Protein AF-A0A151B1W9-F1 (afdb_monomer_lite)

Secondary structure (DSSP, 8-state):
-HHHHHHHHHHHHHHHHHHHHHHHHTS-HHHHHHHHHH--SS---SS-TT-TTGGG--GGG-

Radius of gyration: 16.22 Å; chains: 1; bounding box: 30×15×48 Å

InterPro domains:
  IPR029063 S-adenosyl-L-methionine-dependent methyltransferase superfamily [SSF53335] (3-55)

Structure (mmCIF, N/CA/C/O backbone):
data_AF-A0A151B1W9-F1
#
_entry.id   AF-A0A151B1W9-F1
#
loop_
_atom_site.group_PDB
_atom_site.id
_atom_site.type_symbol
_atom_site.label_atom_id
_atom_site.label_alt_id
_atom_site.label_comp_id
_atom_site.label_asym_id
_atom_site.label_entity_id
_atom_site.label_seq_id
_atom_site.pdbx_PDB_ins_code
_atom_site.Cartn_x
_atom_site.Cartn_y
_atom_site.Cartn_z
_atom_site.occupancy
_atom_site.B_iso_or_equiv
_atom_site.auth_seq_id
_atom_site.auth_comp_id
_atom_site.auth_asym_id
_atom_site.auth_atom_id
_atom_site.pdbx_PDB_model_num
ATOM 1 N N . MET A 1 1 ? -18.437 0.111 28.494 1.00 62.62 1 MET A N 1
ATOM 2 C CA . MET A 1 1 ? -18.911 -1.192 27.962 1.00 62.62 1 MET A CA 1
ATOM 3 C C . MET A 1 1 ? -18.760 -1.316 26.439 1.00 62.62 1 MET A C 1
ATOM 5 O O . MET A 1 1 ? -17.662 -1.631 26.008 1.00 62.62 1 MET A O 1
ATOM 9 N N . ALA A 1 2 ? -19.763 -1.038 25.588 1.00 69.81 2 ALA A N 1
ATOM 10 C CA . ALA A 1 2 ? -19.655 -1.308 24.133 1.00 69.81 2 ALA A CA 1
ATOM 11 C C . ALA A 1 2 ? -18.583 -0.467 23.396 1.00 69.81 2 ALA A C 1
ATOM 13 O O . ALA A 1 2 ? -17.893 -0.950 22.495 1.00 69.81 2 ALA A O 1
ATOM 14 N N . ARG A 1 3 ? -18.406 0.793 23.811 1.00 71.31 3 ARG A N 1
ATOM 15 C CA . ARG A 1 3 ? -17.427 1.721 23.219 1.00 71.31 3 ARG A CA 1
ATOM 16 C C . ARG A 1 3 ? -15.980 1.351 23.570 1.00 71.31 3 ARG A C 1
ATOM 18 O O . ARG A 1 3 ? -15.115 1.432 22.712 1.00 71.31 3 ARG A O 1
ATOM 25 N N . GLU A 1 4 ? -15.731 0.856 24.783 1.00 80.44 4 GLU A N 1
ATOM 26 C CA . GLU A 1 4 ? -14.405 0.362 25.196 1.00 80.44 4 GLU A CA 1
ATOM 27 C C . GLU A 1 4 ? -14.004 -0.907 24.448 1.00 80.44 4 GLU A C 1
ATOM 29 O O . GLU A 1 4 ? -12.875 -1.000 23.976 1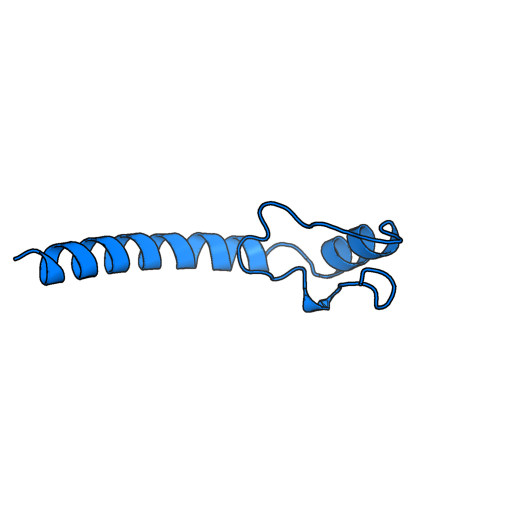.00 80.44 4 GLU A O 1
ATOM 34 N N . LEU A 1 5 ? -14.929 -1.859 24.275 1.00 85.94 5 LEU A N 1
ATOM 35 C CA . LEU A 1 5 ? -14.668 -3.065 23.486 1.00 85.94 5 LEU A CA 1
ATOM 36 C C . LEU A 1 5 ? -14.301 -2.709 22.036 1.00 85.94 5 LEU A C 1
ATOM 38 O O . LEU A 1 5 ? -13.359 -3.269 21.480 1.00 85.94 5 LEU A O 1
ATOM 42 N N . THR A 1 6 ? -14.998 -1.728 21.457 1.00 87.44 6 THR A N 1
ATOM 43 C CA . THR A 1 6 ? -14.708 -1.214 20.111 1.00 87.44 6 THR A CA 1
ATOM 44 C C . THR A 1 6 ? -13.289 -0.648 20.019 1.00 87.44 6 THR A C 1
ATOM 46 O O . THR A 1 6 ? -12.554 -0.979 19.090 1.00 87.44 6 THR A O 1
ATOM 49 N N . GLU A 1 7 ? -12.866 0.161 20.992 1.00 89.62 7 GLU A N 1
ATOM 50 C CA . GLU A 1 7 ? -11.518 0.741 21.002 1.00 89.62 7 GLU A CA 1
ATOM 51 C C . GLU A 1 7 ? -10.419 -0.303 21.253 1.00 89.62 7 GLU A C 1
ATOM 53 O O . GLU A 1 7 ? -9.359 -0.246 20.629 1.00 89.62 7 GLU A O 1
ATOM 58 N N . ILE A 1 8 ? -10.672 -1.316 22.090 1.00 88.88 8 ILE A N 1
ATOM 59 C CA . ILE A 1 8 ? -9.745 -2.442 22.293 1.00 88.88 8 ILE A CA 1
ATOM 60 C C . ILE A 1 8 ? -9.549 -3.225 20.989 1.00 88.88 8 ILE A C 1
ATOM 62 O O . ILE A 1 8 ? -8.409 -3.516 20.609 1.00 88.88 8 ILE A O 1
ATOM 66 N N . ILE A 1 9 ? -10.642 -3.539 20.286 1.00 86.94 9 ILE A N 1
ATOM 67 C CA . ILE A 1 9 ? -10.598 -4.260 19.009 1.00 86.94 9 ILE A CA 1
ATOM 68 C C . ILE A 1 9 ? -9.834 -3.439 17.967 1.00 86.94 9 ILE A C 1
ATOM 70 O O . ILE A 1 9 ? -8.891 -3.957 17.366 1.00 86.94 9 ILE A O 1
ATOM 74 N N . LYS A 1 10 ? -10.158 -2.149 17.815 1.00 87.44 10 LYS A N 1
ATOM 75 C CA . LYS A 1 10 ? -9.440 -1.238 16.909 1.00 87.44 10 LYS A CA 1
ATOM 76 C C . LYS A 1 10 ? -7.951 -1.181 17.222 1.00 87.44 10 LYS A C 1
ATOM 78 O O . LYS A 1 10 ? -7.131 -1.308 16.321 1.00 87.44 10 LYS A O 1
ATOM 83 N N . LYS A 1 11 ? -7.575 -1.042 18.497 1.00 89.44 11 LYS A N 1
ATOM 84 C CA . LYS A 1 11 ? -6.166 -0.957 18.903 1.00 89.44 11 LYS A CA 1
ATOM 85 C C . LYS A 1 11 ? -5.400 -2.236 18.575 1.00 89.44 11 LYS A C 1
ATOM 87 O O . LYS A 1 11 ? -4.248 -2.159 18.157 1.00 89.44 11 LYS A O 1
ATOM 92 N N . ARG A 1 12 ? -6.017 -3.410 18.740 1.00 85.56 12 ARG A N 1
ATOM 93 C CA . ARG A 1 12 ? -5.407 -4.688 18.345 1.00 85.56 12 ARG A CA 1
ATOM 94 C C . ARG A 1 12 ? -5.227 -4.768 16.830 1.00 85.56 12 ARG A C 1
ATOM 96 O O . ARG A 1 12 ? -4.137 -5.109 16.385 1.00 85.56 12 ARG A O 1
ATOM 103 N N . TYR A 1 13 ? -6.252 -4.390 16.071 1.00 85.25 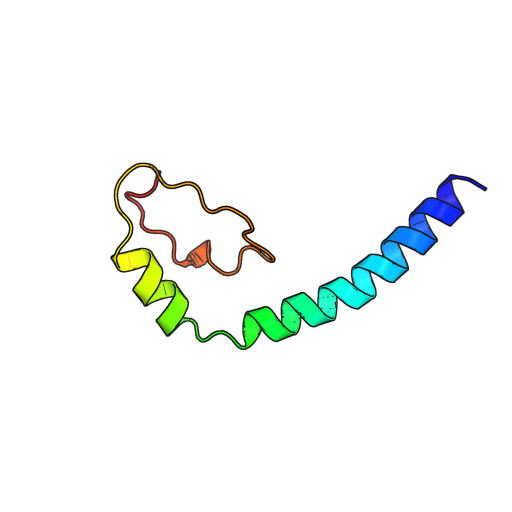13 TYR A N 1
ATOM 104 C CA . TYR A 1 13 ? -6.210 -4.390 14.610 1.00 85.25 13 TYR A CA 1
ATOM 105 C C . TYR A 1 13 ? -5.150 -3.424 14.065 1.00 85.25 13 TYR A C 1
ATOM 107 O O . TYR A 1 13 ? -4.329 -3.819 13.244 1.00 85.25 13 TYR A O 1
ATOM 115 N N . ASN A 1 14 ? -5.086 -2.200 14.599 1.00 84.75 14 ASN A N 1
ATOM 116 C CA . ASN A 1 14 ? -4.106 -1.187 14.200 1.00 84.75 14 ASN A CA 1
ATOM 117 C C . ASN A 1 14 ? -2.662 -1.652 14.427 1.00 84.75 14 ASN A C 1
ATOM 119 O O . ASN A 1 14 ? -1.785 -1.340 13.631 1.00 84.75 14 ASN A O 1
ATOM 123 N N . ARG A 1 15 ? -2.395 -2.426 15.488 1.00 86.31 15 ARG A N 1
ATOM 124 C CA . ARG A 1 15 ? -1.050 -2.976 15.732 1.00 86.31 15 ARG A CA 1
ATOM 125 C C . ARG A 1 15 ? -0.641 -3.977 14.659 1.00 86.31 15 ARG A C 1
ATOM 127 O O . ARG A 1 15 ? 0.511 -3.969 14.245 1.00 86.31 15 ARG A O 1
ATOM 134 N N . THR A 1 16 ? -1.566 -4.821 14.214 1.00 83.06 16 THR A N 1
ATOM 135 C CA . THR A 1 16 ? -1.305 -5.767 13.125 1.00 83.06 16 THR A CA 1
ATOM 136 C C . THR A 1 16 ? -1.226 -5.048 11.774 1.00 83.06 16 THR A C 1
ATOM 138 O O . THR A 1 16 ? -0.378 -5.399 10.961 1.00 83.06 16 THR A O 1
ATOM 141 N N . ALA A 1 17 ? -2.030 -4.001 11.556 1.00 83.94 17 ALA A N 1
ATOM 142 C CA . ALA A 1 17 ? -2.000 -3.189 10.336 1.00 83.94 17 ALA A CA 1
ATOM 143 C C . ALA A 1 17 ? -0.616 -2.573 10.073 1.00 83.94 17 ALA A C 1
ATOM 145 O O . ALA A 1 17 ? -0.115 -2.682 8.964 1.00 83.94 17 ALA A O 1
ATOM 146 N N . LEU A 1 18 ? 0.065 -2.060 11.105 1.00 83.75 18 LEU A N 1
ATOM 147 C CA . LEU A 1 18 ? 1.426 -1.515 10.971 1.00 83.75 18 LEU A CA 1
ATOM 148 C C . LEU A 1 18 ? 2.438 -2.520 10.395 1.00 83.75 18 LEU A C 1
ATOM 150 O O . LEU A 1 18 ? 3.374 -2.125 9.702 1.00 83.75 18 LEU A O 1
ATOM 154 N N . PHE A 1 19 ? 2.274 -3.813 10.688 1.00 85.56 19 PHE A N 1
ATOM 155 C CA . PHE A 1 19 ? 3.140 -4.853 10.134 1.00 85.56 19 PHE A CA 1
ATOM 156 C C . PHE A 1 19 ? 2.877 -5.057 8.640 1.00 85.56 19 PHE A C 1
ATOM 158 O O . PHE A 1 19 ? 3.823 -5.120 7.857 1.00 85.56 19 PHE A O 1
ATOM 165 N N . TYR A 1 20 ? 1.602 -5.091 8.242 1.00 82.19 20 TYR A N 1
ATOM 166 C CA . TYR A 1 20 ? 1.216 -5.146 6.832 1.00 82.19 20 TYR A CA 1
ATOM 167 C C . TYR A 1 20 ? 1.684 -3.902 6.069 1.00 82.19 20 TYR A C 1
ATOM 169 O O . TYR A 1 20 ? 2.230 -4.047 4.980 1.00 82.19 20 TYR A O 1
ATOM 177 N N . ASP A 1 21 ? 1.581 -2.711 6.664 1.00 84.81 21 ASP A N 1
ATOM 178 C CA . ASP A 1 21 ? 2.085 -1.470 6.067 1.00 84.81 21 ASP A CA 1
ATOM 179 C C . ASP A 1 21 ? 3.601 -1.512 5.849 1.00 84.81 21 ASP A C 1
ATOM 181 O O . ASP A 1 21 ? 4.110 -1.064 4.820 1.00 84.81 21 ASP A O 1
ATOM 185 N N . TRP A 1 22 ? 4.342 -2.049 6.820 1.00 86.38 22 TRP A N 1
ATOM 186 C CA . TRP A 1 22 ? 5.790 -2.179 6.709 1.00 86.38 22 TRP A CA 1
ATOM 187 C C . TRP A 1 22 ? 6.190 -3.184 5.627 1.00 86.3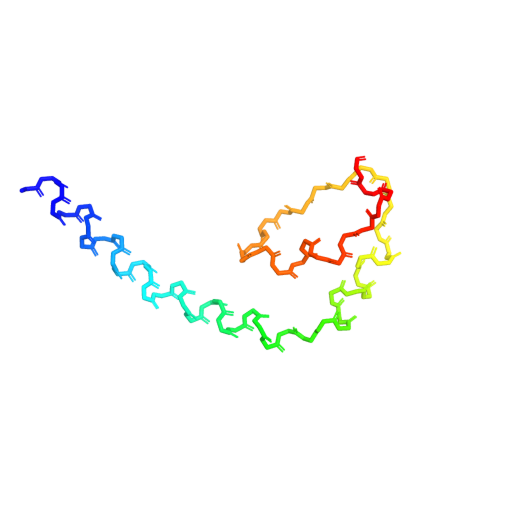8 22 TRP A C 1
ATOM 189 O O . TRP A 1 22 ? 7.055 -2.875 4.811 1.00 86.38 22 TRP A O 1
ATOM 199 N N . MET A 1 23 ? 5.528 -4.345 5.573 1.00 86.62 23 MET A N 1
ATOM 200 C CA . MET A 1 23 ? 5.740 -5.326 4.505 1.00 86.62 23 MET A CA 1
ATOM 201 C C . MET A 1 23 ? 5.428 -4.744 3.123 1.00 86.62 23 MET A C 1
ATOM 203 O O . MET A 1 23 ? 6.194 -4.951 2.186 1.00 86.62 23 MET A O 1
ATOM 207 N N . ASP A 1 24 ? 4.339 -3.986 2.992 1.00 85.31 24 ASP A N 1
ATOM 208 C CA . ASP A 1 24 ? 3.942 -3.368 1.725 1.00 85.31 24 ASP A CA 1
ATOM 209 C C . ASP A 1 24 ? 5.001 -2.360 1.235 1.00 85.31 24 ASP A C 1
ATOM 211 O O . ASP A 1 24 ? 5.345 -2.319 0.054 1.00 85.31 24 ASP A O 1
ATOM 215 N N . ARG A 1 25 ? 5.636 -1.614 2.149 1.00 83.62 25 ARG A N 1
ATOM 216 C CA . ARG A 1 25 ? 6.760 -0.713 1.825 1.00 83.62 25 ARG A CA 1
ATOM 217 C C . ARG A 1 25 ? 8.036 -1.426 1.378 1.00 83.62 25 ARG A C 1
ATOM 219 O O . ARG A 1 25 ? 8.908 -0.776 0.809 1.00 83.62 25 ARG A O 1
ATOM 226 N N . MET A 1 26 ? 8.170 -2.730 1.621 1.00 87.12 26 MET A N 1
ATOM 227 C CA . MET A 1 26 ? 9.300 -3.505 1.098 1.00 87.12 26 MET A CA 1
ATOM 228 C C . MET A 1 26 ? 9.141 -3.845 -0.388 1.00 87.12 26 MET A C 1
ATOM 230 O O . MET A 1 26 ? 10.123 -4.218 -1.029 1.00 87.12 26 MET A O 1
ATOM 234 N N . ILE A 1 27 ? 7.932 -3.722 -0.949 1.00 86.56 27 ILE A N 1
ATOM 235 C CA . ILE A 1 27 ? 7.706 -3.907 -2.384 1.00 86.56 27 ILE A CA 1
ATOM 236 C C . ILE A 1 27 ? 8.332 -2.717 -3.120 1.00 86.56 27 ILE A C 1
ATOM 238 O O . ILE A 1 27 ? 7.885 -1.586 -2.911 1.00 86.56 27 ILE A O 1
ATOM 242 N N . PRO A 1 28 ?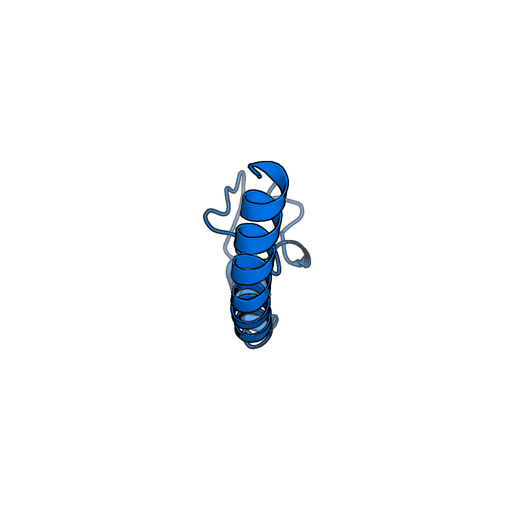 9.323 -2.933 -4.005 1.00 89.94 28 PRO A N 1
ATOM 243 C CA . PRO A 1 28 ? 9.992 -1.820 -4.656 1.00 89.94 28 PRO A CA 1
ATOM 244 C C . PRO A 1 28 ? 9.046 -1.085 -5.607 1.00 89.94 28 PRO A C 1
ATOM 246 O O . PRO A 1 28 ? 8.341 -1.707 -6.407 1.00 89.94 28 PRO A O 1
ATOM 249 N N . ASP A 1 29 ? 9.105 0.245 -5.598 1.00 90.00 29 ASP A N 1
ATOM 250 C CA . ASP A 1 29 ? 8.268 1.094 -6.451 1.00 90.00 29 ASP A CA 1
ATOM 251 C C . ASP A 1 29 ? 8.388 0.770 -7.946 1.00 90.00 29 ASP A C 1
ATOM 253 O O . ASP A 1 29 ? 7.461 0.988 -8.724 1.00 90.00 29 ASP A O 1
ATOM 257 N N . GLU A 1 30 ? 9.534 0.243 -8.380 1.00 90.62 30 GLU A N 1
ATOM 258 C CA . GLU A 1 30 ? 9.738 -0.195 -9.760 1.00 90.62 30 GLU A CA 1
ATOM 259 C C . GLU A 1 30 ? 8.754 -1.282 -10.180 1.00 90.62 30 GLU A C 1
ATOM 261 O O . GLU A 1 30 ? 8.271 -1.254 -11.310 1.00 90.62 30 GLU A O 1
ATOM 266 N N . TRP A 1 31 ? 8.429 -2.209 -9.278 1.00 89.62 31 TRP A N 1
ATOM 267 C CA . TRP A 1 31 ? 7.452 -3.260 -9.541 1.00 89.62 31 TRP A CA 1
ATOM 268 C C . TRP A 1 31 ? 6.056 -2.668 -9.677 1.00 89.62 31 TRP A C 1
ATOM 270 O O . TRP A 1 31 ? 5.359 -2.981 -10.639 1.00 89.62 31 TRP A O 1
ATOM 280 N N . ARG A 1 32 ? 5.694 -1.735 -8.790 1.00 90.06 32 ARG A N 1
ATOM 281 C CA . ARG A 1 32 ? 4.414 -1.014 -8.850 1.00 90.06 32 ARG A CA 1
ATOM 282 C C . ARG A 1 32 ? 4.270 -0.273 -10.178 1.00 90.06 32 ARG A C 1
ATOM 284 O O . ARG A 1 32 ? 3.286 -0.450 -10.887 1.00 90.06 32 ARG A O 1
ATOM 291 N N . ARG A 1 33 ? 5.306 0.474 -10.580 1.00 89.19 33 ARG A N 1
ATOM 292 C CA . ARG A 1 33 ? 5.350 1.172 -11.875 1.00 89.19 33 ARG A CA 1
ATOM 293 C C . ARG A 1 33 ? 5.285 0.222 -13.067 1.00 89.19 33 ARG A C 1
ATOM 295 O O . ARG A 1 33 ? 4.653 0.566 -14.057 1.00 89.19 33 ARG A O 1
ATOM 302 N N . ARG A 1 34 ? 5.958 -0.933 -13.019 1.00 89.75 34 ARG A N 1
ATOM 303 C CA . ARG A 1 34 ? 5.913 -1.924 -14.108 1.00 89.75 34 ARG A CA 1
ATOM 304 C C . ARG A 1 34 ? 4.505 -2.469 -14.295 1.00 89.75 34 ARG A C 1
ATOM 306 O O . ARG A 1 34 ? 4.036 -2.480 -15.421 1.00 89.75 34 ARG A O 1
ATOM 313 N N . VAL A 1 35 ? 3.828 -2.838 -13.208 1.00 88.62 35 VAL A N 1
ATOM 314 C CA . VAL A 1 35 ? 2.439 -3.315 -13.266 1.00 88.62 35 VAL A CA 1
ATOM 315 C C . VAL A 1 35 ? 1.536 -2.242 -13.870 1.00 88.62 35 VAL A C 1
ATOM 317 O O . VAL A 1 35 ? 0.834 -2.520 -14.834 1.00 88.62 35 VAL A O 1
ATOM 320 N N . TRP A 1 36 ? 1.619 -1.001 -13.384 1.00 87.81 36 TRP A N 1
ATOM 321 C CA . TRP A 1 36 ? 0.768 0.089 -13.871 1.00 87.81 36 TRP A CA 1
ATOM 322 C C . TRP A 1 36 ? 0.977 0.477 -15.338 1.00 87.81 36 TRP A C 1
ATOM 324 O O . TRP A 1 36 ? 0.038 0.964 -15.958 1.00 87.81 36 TRP A O 1
ATOM 334 N N . ARG A 1 37 ? 2.158 0.237 -15.925 1.00 87.81 37 ARG A N 1
ATOM 335 C CA . ARG A 1 37 ? 2.390 0.472 -17.367 1.00 87.81 37 ARG A CA 1
ATOM 336 C C . ARG A 1 37 ? 1.613 -0.483 -18.270 1.00 87.81 37 ARG A C 1
ATOM 338 O O . ARG A 1 37 ? 1.334 -0.132 -19.415 1.00 87.81 37 ARG A O 1
ATOM 345 N N . GLU A 1 38 ? 1.291 -1.672 -17.775 1.00 87.50 38 GLU A N 1
ATOM 346 C CA . GLU A 1 38 ? 0.571 -2.688 -18.545 1.00 87.50 38 GLU A CA 1
ATOM 347 C C . GLU A 1 38 ? -0.948 -2.474 -18.509 1.00 87.50 38 GLU A C 1
ATOM 349 O O . GLU A 1 38 ? -1.673 -3.010 -19.347 1.00 87.50 38 GLU A O 1
ATOM 354 N N . VAL A 1 39 ? -1.453 -1.674 -17.564 1.00 87.00 39 VAL A N 1
ATOM 355 C CA . VAL A 1 39 ? -2.892 -1.463 -17.389 1.00 87.00 39 VAL A CA 1
ATOM 356 C C . VAL A 1 39 ? -3.381 -0.267 -18.211 1.00 87.00 39 VAL A C 1
ATOM 358 O O . VAL A 1 39 ? -2.759 0.792 -18.217 1.00 87.00 39 VAL A O 1
ATOM 361 N N . ARG A 1 40 ? -4.509 -0.425 -18.916 1.00 85.12 40 ARG A N 1
ATOM 362 C CA . ARG A 1 40 ? -5.115 0.608 -19.777 1.00 85.12 40 ARG A CA 1
ATOM 363 C C . ARG A 1 40 ? -6.641 0.600 -19.667 1.00 85.12 40 ARG A C 1
ATOM 365 O O . ARG A 1 40 ? -7.234 -0.461 -19.480 1.00 85.12 40 ARG A O 1
ATOM 372 N N . GLY A 1 41 ? -7.275 1.755 -19.874 1.00 85.44 41 GLY A N 1
ATOM 373 C CA . GLY A 1 41 ? -8.735 1.899 -19.841 1.00 85.44 41 GLY A CA 1
ATOM 374 C C . GLY A 1 41 ? -9.287 1.9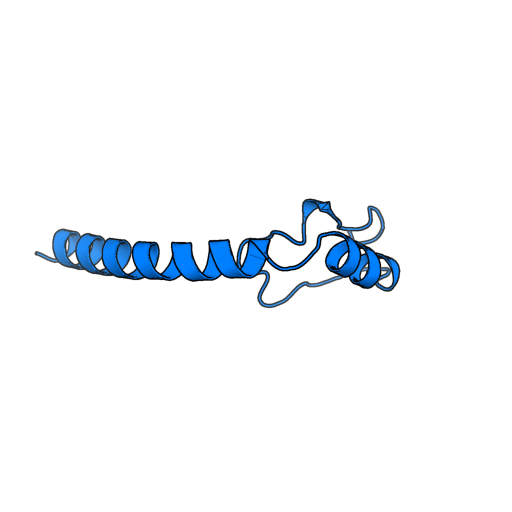78 -18.416 1.00 85.44 41 GLY A C 1
ATOM 375 O O . GLY A 1 41 ? -8.587 2.409 -17.516 1.00 85.44 41 GLY A O 1
ATOM 376 N N . ARG A 1 42 ? -10.535 1.551 -18.188 1.00 88.56 42 ARG A N 1
ATOM 377 C CA . ARG A 1 42 ? -11.153 1.598 -16.849 1.00 88.56 42 ARG A CA 1
ATOM 378 C C . ARG A 1 42 ? -10.640 0.462 -15.963 1.00 88.56 42 ARG A C 1
ATOM 380 O O . ARG A 1 42 ? -10.892 -0.706 -16.259 1.00 88.56 42 ARG A O 1
ATOM 387 N N . VAL A 1 43 ? -9.961 0.810 -14.870 1.00 86.50 43 VAL A N 1
ATOM 388 C CA . VAL A 1 43 ? -9.275 -0.142 -13.981 1.00 86.50 43 VAL A CA 1
ATOM 389 C C . VAL A 1 43 ? -9.918 -0.163 -12.598 1.00 86.50 43 VAL A C 1
ATOM 391 O O . VAL A 1 43 ? -10.154 0.883 -12.004 1.00 86.50 43 VAL A O 1
ATOM 394 N N . LEU A 1 44 ? -10.139 -1.361 -12.050 1.00 88.75 44 LEU A N 1
ATOM 395 C CA . LEU A 1 44 ? -10.483 -1.556 -10.642 1.00 88.75 44 LEU A CA 1
ATOM 396 C C . LEU A 1 44 ? -9.366 -2.340 -9.953 1.00 88.75 44 LEU A C 1
ATOM 398 O O . LEU A 1 44 ? -9.180 -3.528 -10.218 1.00 88.75 44 LEU A O 1
ATOM 402 N N . GLU A 1 45 ? -8.647 -1.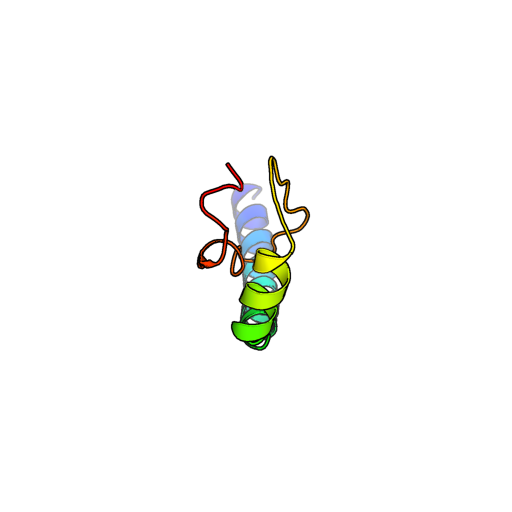686 -9.046 1.00 87.94 45 GLU A N 1
ATOM 403 C CA . GLU A 1 45 ? -7.706 -2.367 -8.161 1.00 87.94 45 GLU A CA 1
ATOM 404 C C . GLU A 1 45 ? -8.469 -2.966 -6.971 1.00 87.94 45 GLU A C 1
ATOM 406 O O . GLU A 1 45 ? -9.078 -2.253 -6.171 1.00 87.94 45 GLU A O 1
ATOM 411 N N . VAL A 1 46 ? -8.463 -4.295 -6.859 1.00 90.19 46 VAL A N 1
ATOM 412 C CA . VAL A 1 46 ? -9.107 -5.020 -5.756 1.00 90.19 46 VAL A CA 1
ATOM 413 C C . VAL A 1 46 ? -8.057 -5.367 -4.709 1.00 90.19 46 VAL A C 1
ATOM 415 O O . VAL A 1 46 ? -6.994 -5.880 -5.043 1.00 90.19 46 VAL A O 1
ATOM 418 N N . GLY A 1 47 ? -8.364 -5.129 -3.431 1.00 86.56 47 GLY A N 1
ATOM 419 C CA . GLY A 1 47 ? -7.440 -5.461 -2.344 1.00 86.56 47 GLY A CA 1
ATOM 420 C C . GLY A 1 47 ? -6.217 -4.545 -2.289 1.00 86.56 47 GLY A C 1
ATOM 421 O O . GLY A 1 47 ? -5.120 -5.019 -2.023 1.00 86.56 47 GLY A O 1
ATOM 422 N N . VAL A 1 48 ? -6.418 -3.238 -2.489 1.00 85.56 48 VAL A N 1
ATOM 423 C CA . VAL A 1 48 ? -5.375 -2.185 -2.550 1.00 85.56 48 VAL A CA 1
ATOM 424 C C . VAL A 1 48 ? -4.464 -2.096 -1.316 1.00 85.56 48 VAL A C 1
ATOM 426 O O . VAL A 1 48 ? -3.474 -1.368 -1.332 1.00 85.56 48 VAL A O 1
ATOM 429 N N . GLY A 1 49 ? -4.790 -2.799 -0.227 1.00 85.12 49 GLY A N 1
ATOM 430 C CA . GLY A 1 49 ? -4.021 -2.775 1.012 1.00 85.12 49 GLY A CA 1
ATOM 431 C C . GLY A 1 49 ? -3.900 -1.353 1.550 1.00 85.12 49 GLY A C 1
ATOM 432 O O . GLY A 1 49 ? -4.905 -0.705 1.838 1.00 85.12 49 GLY A O 1
ATOM 433 N N . THR A 1 50 ? -2.666 -0.859 1.649 1.00 85.19 50 THR A N 1
ATOM 434 C CA . THR A 1 50 ? -2.378 0.509 2.107 1.00 85.19 50 THR A CA 1
ATOM 435 C C . THR A 1 50 ? -2.636 1.585 1.051 1.00 85.19 50 THR A C 1
ATOM 437 O O . THR A 1 50 ? -2.562 2.776 1.351 1.00 85.19 50 THR A O 1
ATOM 440 N N . GLY A 1 51 ? -2.915 1.188 -0.193 1.00 86.50 51 GLY A N 1
ATOM 441 C CA . GLY A 1 51 ? -3.038 2.101 -1.325 1.00 86.50 51 GLY A CA 1
ATOM 442 C C . GLY A 1 51 ? -1.695 2.577 -1.883 1.00 86.50 51 GLY A C 1
ATOM 443 O O . GLY A 1 51 ? -1.665 3.529 -2.660 1.00 86.50 51 GLY A O 1
ATOM 444 N N . ALA A 1 52 ? -0.576 1.929 -1.539 1.00 87.81 52 ALA A N 1
ATOM 445 C CA . ALA A 1 52 ? 0.761 2.298 -2.018 1.00 87.81 52 ALA A CA 1
ATOM 446 C C . ALA A 1 52 ? 0.934 2.218 -3.551 1.00 87.81 52 ALA A C 1
ATOM 448 O O . ALA A 1 52 ? 1.913 2.725 -4.093 1.00 87.81 52 ALA A O 1
ATOM 449 N N . ASN A 1 53 ? -0.018 1.612 -4.263 1.00 86.38 53 ASN A N 1
ATOM 450 C CA . ASN A 1 53 ? -0.067 1.591 -5.722 1.00 86.38 53 ASN A CA 1
ATOM 451 C C . ASN A 1 53 ? -0.655 2.868 -6.339 1.00 86.38 53 ASN A C 1
ATOM 453 O O . ASN A 1 53 ? -0.319 3.175 -7.481 1.00 86.38 53 ASN A O 1
ATOM 457 N N . PHE A 1 54 ? -1.468 3.638 -5.608 1.00 86.50 54 PHE A N 1
ATOM 458 C CA . PHE A 1 54 ? -2.167 4.804 -6.156 1.00 86.50 54 PHE A CA 1
ATOM 459 C C . PHE A 1 54 ? -1.265 5.926 -6.683 1.00 86.50 54 PHE A C 1
ATOM 461 O O . PHE A 1 54 ? -1.611 6.503 -7.708 1.00 86.50 54 PHE A O 1
ATOM 468 N N . PRO A 1 55 ? -0.100 6.235 -6.082 1.00 87.62 55 PRO A N 1
ATOM 469 C CA . PRO A 1 55 ? 0.806 7.238 -6.645 1.00 87.62 55 PRO A CA 1
ATOM 470 C C . PRO A 1 55 ? 1.375 6.868 -8.023 1.00 87.62 55 PRO A C 1
ATOM 472 O O . PRO A 1 55 ? 1.955 7.719 -8.693 1.00 87.62 55 PRO A O 1
ATOM 475 N N . PHE A 1 56 ? 1.255 5.602 -8.432 1.00 85.81 56 PHE A N 1
ATOM 476 C CA . PHE A 1 56 ? 1.784 5.082 -9.691 1.00 85.81 56 PHE A CA 1
ATOM 477 C C . PHE A 1 56 ? 0.696 4.821 -10.740 1.00 85.81 56 PHE A C 1
ATOM 479 O O . PHE A 1 56 ? 1.021 4.300 -11.807 1.00 85.81 56 PHE A O 1
ATOM 486 N N . THR A 1 57 ? -0.567 5.164 -10.456 1.00 79.06 57 THR A N 1
ATOM 487 C CA . THR A 1 57 ? -1.680 4.991 -11.396 1.00 79.06 57 THR A CA 1
ATOM 488 C C . THR A 1 57 ? -1.453 5.810 -12.667 1.00 79.06 57 THR A C 1
ATOM 490 O O . THR A 1 57 ? -0.932 6.927 -12.640 1.00 79.06 57 THR A O 1
ATOM 493 N N . HIS A 1 58 ? -1.821 5.237 -13.815 1.00 69.44 58 HIS A N 1
ATOM 494 C CA . HIS A 1 58 ? -1.727 5.933 -15.095 1.00 69.44 58 HIS A CA 1
ATOM 495 C C . HIS A 1 58 ? -2.876 6.953 -15.219 1.00 69.44 58 HIS A C 1
ATOM 497 O O . HIS A 1 58 ? -4.003 6.613 -14.859 1.00 69.44 58 HIS A O 1
ATOM 503 N N . PRO A 1 59 ? -2.657 8.166 -15.761 1.00 62.81 59 PRO A N 1
ATOM 504 C CA . PRO A 1 59 ? -3.729 9.153 -15.953 1.00 62.81 59 PRO A CA 1
ATOM 505 C C . PRO A 1 59 ? -4.889 8.645 -16.829 1.00 62.81 59 PRO A C 1
ATOM 507 O O . PRO A 1 59 ? -6.025 9.070 -16.646 1.00 62.81 59 PRO A O 1
ATOM 510 N N . ASP A 1 60 ? -4.622 7.688 -17.721 1.00 62.25 60 ASP A N 1
ATOM 511 C CA . ASP A 1 60 ? -5.638 7.052 -18.579 1.00 62.25 60 ASP A CA 1
ATOM 512 C C . ASP A 1 60 ? -6.457 5.952 -17.872 1.00 62.25 60 ASP A C 1
ATOM 514 O O . ASP A 1 60 ? -7.314 5.334 -18.504 1.00 62.25 60 ASP A O 1
ATOM 518 N N . ALA A 1 61 ? -6.173 5.658 -16.596 1.00 58.62 61 ALA A N 1
ATOM 519 C CA . ALA A 1 61 ? -6.854 4.618 -15.819 1.00 58.62 61 ALA A CA 1
ATOM 520 C C . ALA A 1 61 ? -8.177 5.080 -15.161 1.00 58.62 61 ALA A C 1
ATOM 522 O O . ALA A 1 61 ? -8.758 4.328 -14.373 1.00 58.62 61 ALA A O 1
ATOM 523 N N . GLY A 1 62 ? -8.610 6.318 -15.444 1.00 53.72 62 GLY A N 1
ATOM 524 C CA . GLY A 1 62 ? -9.797 6.976 -14.876 1.00 53.72 62 GLY A CA 1
ATOM 525 C C . GLY A 1 62 ? -11.139 6.577 -15.484 1.00 53.72 62 GLY A C 1
ATOM 526 O O . GLY A 1 62 ? -11.186 6.081 -16.633 1.00 53.72 62 GLY A O 1
#

Foldseek 3Di:
DVVVVVVVVVVVVVVVLVVQVVVVVVPDVVVLLVVQVVDAAADDDDPCRVVPSVVNHDPRND

Sequence (62 aa):
MARELTEIIKKRYNRTALFYDWMDRMIPDEWRRRVWREVRGRVLEVGVGTGANFPFTHPDAG

pLDDT: mean 83.71, std 8.23, range [53.72, 90.62]

Organism: NCBI:txid1122241